Protein AF-A0A6B3H1B7-F1 (afdb_monomer)

Sequence (89 aa):
LLGTAHRVGTASGAELDAARGRARRPYSPDGSLRLYGLFTEPVVTDSGHGGVRTWVAGTDGRLFTVGDVAPGGVGRAVGVADRAVRLGD

Secondary structure (DS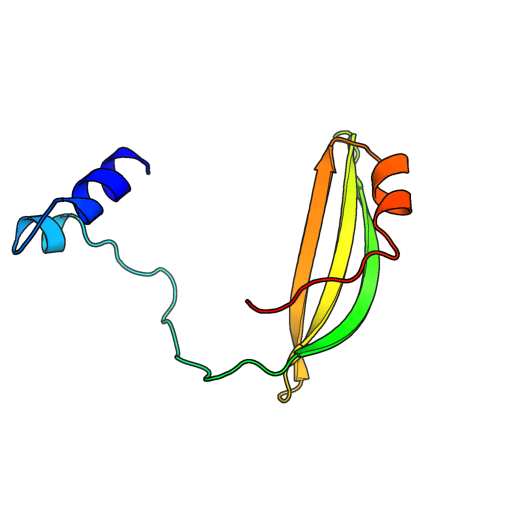SP, 8-state):
-HHHHHHHHH--HHHHHHHPPPPSS------S--EEEEEEEEEE-TTSEEEEEEEEEETTS-EEEEEEEEE-HHHHHHHHTTPPPP---

Structure (mmCIF, N/CA/C/O backbone):
data_AF-A0A6B3H1B7-F1
#
_entry.id   AF-A0A6B3H1B7-F1
#
loop_
_atom_site.group_PDB
_atom_site.id
_atom_site.type_symbol
_atom_site.label_atom_id
_atom_site.label_alt_id
_atom_site.label_comp_id
_atom_site.label_asym_id
_atom_site.label_entity_id
_atom_site.label_seq_id
_atom_site.pdbx_PDB_ins_code
_atom_site.Cartn_x
_atom_site.Cartn_y
_atom_site.Cartn_z
_atom_site.occupancy
_atom_site.B_iso_or_equiv
_atom_site.auth_seq_id
_atom_site.auth_comp_id
_atom_site.auth_asym_id
_atom_site.auth_atom_id
_atom_site.pdbx_PDB_model_num
ATOM 1 N N . LEU A 1 1 ? -0.390 18.853 16.480 1.00 65.25 1 LEU A N 1
ATOM 2 C CA . LEU A 1 1 ? -0.617 17.394 16.630 1.00 65.25 1 LEU A CA 1
ATOM 3 C C . LEU A 1 1 ? 0.169 16.811 17.803 1.00 65.25 1 LEU A C 1
ATOM 5 O O . LEU A 1 1 ? -0.460 16.239 18.680 1.00 65.25 1 LEU A O 1
ATOM 9 N N . LEU A 1 2 ? 1.487 17.034 17.893 1.00 79.31 2 LEU A N 1
ATOM 10 C CA . LEU A 1 2 ? 2.325 16.550 19.006 1.00 79.31 2 LEU A CA 1
ATOM 11 C C . LEU A 1 2 ? 1.823 16.954 20.408 1.00 79.31 2 LEU A C 1
ATOM 13 O O . LEU A 1 2 ? 1.675 16.092 21.263 1.00 79.31 2 LEU A O 1
ATOM 17 N N . GLY A 1 3 ? 1.463 18.223 20.639 1.00 83.31 3 GLY A N 1
ATOM 18 C CA . GLY A 1 3 ? 0.947 18.667 21.948 1.00 83.31 3 GLY A CA 1
ATOM 19 C C . GLY A 1 3 ? -0.442 18.122 22.323 1.00 83.31 3 GLY A C 1
ATOM 20 O O . GLY A 1 3 ? -0.802 18.093 23.497 1.00 83.31 3 GLY A O 1
ATOM 21 N N . THR A 1 4 ? -1.235 17.683 21.342 1.00 83.81 4 THR A N 1
ATOM 22 C CA . THR A 1 4 ? -2.516 16.998 21.583 1.00 83.81 4 THR A CA 1
ATOM 23 C C . THR A 1 4 ? -2.267 15.528 21.910 1.00 83.81 4 THR A C 1
ATOM 25 O O . THR A 1 4 ? -2.843 15.015 22.860 1.00 83.81 4 THR A O 1
ATOM 28 N N . ALA A 1 5 ? -1.359 14.876 21.175 1.00 84.50 5 ALA A N 1
ATOM 29 C CA . ALA A 1 5 ? -0.946 13.499 21.438 1.00 84.50 5 ALA A CA 1
ATOM 30 C C . ALA A 1 5 ? -0.295 13.351 22.823 1.00 84.50 5 ALA A C 1
ATOM 32 O O . ALA A 1 5 ? -0.630 12.429 23.558 1.00 84.50 5 ALA A O 1
ATOM 33 N N . HIS A 1 6 ? 0.566 14.300 23.206 1.00 86.69 6 HIS A N 1
ATOM 34 C CA . HIS A 1 6 ? 1.189 14.328 24.528 1.00 86.69 6 HIS A CA 1
ATOM 35 C C . HIS A 1 6 ? 0.146 14.406 25.650 1.00 86.69 6 HIS A C 1
ATOM 37 O O . HIS A 1 6 ? 0.172 13.577 26.551 1.00 86.69 6 HIS A O 1
ATOM 43 N N . ARG A 1 7 ? -0.825 15.328 25.544 1.00 85.75 7 ARG A N 1
ATOM 44 C CA . ARG A 1 7 ? -1.918 15.452 26.524 1.00 85.75 7 ARG A CA 1
ATOM 45 C C . ARG A 1 7 ? -2.787 14.205 26.608 1.00 85.75 7 ARG A C 1
ATOM 47 O O . ARG A 1 7 ? -3.093 13.775 27.706 1.00 85.75 7 ARG A O 1
ATOM 54 N N . VAL A 1 8 ? -3.154 13.592 25.482 1.00 89.81 8 VAL A N 1
ATOM 55 C CA . VAL A 1 8 ? -3.920 12.331 25.495 1.00 89.81 8 VAL A CA 1
ATOM 56 C C . VAL A 1 8 ? -3.156 11.216 26.220 1.00 89.81 8 VAL A C 1
ATOM 58 O O . VAL A 1 8 ? -3.779 10.403 26.891 1.00 89.81 8 VAL A O 1
ATOM 61 N N . GLY A 1 9 ? -1.823 11.188 26.117 1.00 88.19 9 GLY A N 1
ATOM 62 C CA . GLY A 1 9 ? -0.986 10.193 26.790 1.00 88.19 9 GLY A CA 1
ATOM 63 C C . GLY A 1 9 ? -0.858 10.370 28.308 1.00 88.19 9 GLY A C 1
ATOM 64 O O . GLY A 1 9 ? -0.480 9.416 28.982 1.00 88.19 9 GLY A O 1
ATOM 65 N N . THR A 1 10 ? -1.155 11.555 28.850 1.00 92.06 10 THR A N 1
ATOM 66 C CA . THR A 1 10 ? -0.966 11.869 30.280 1.00 92.06 10 THR A CA 1
ATOM 67 C C . THR A 1 10 ? -2.245 12.288 31.008 1.00 92.06 10 THR A C 1
ATOM 69 O O . THR A 1 10 ? -2.261 12.298 32.236 1.00 92.06 10 THR A O 1
ATOM 72 N N . ALA A 1 11 ? -3.302 12.667 30.286 1.00 92.81 11 ALA A N 1
ATOM 73 C CA . ALA A 1 11 ? -4.557 13.152 30.852 1.00 92.81 11 ALA A CA 1
ATOM 74 C C . ALA A 1 11 ? -5.480 12.012 31.306 1.00 92.81 11 ALA A C 1
ATOM 76 O O . ALA A 1 11 ? -5.445 10.896 30.786 1.00 92.81 11 ALA A O 1
ATOM 77 N N . SER A 1 12 ? -6.375 12.322 32.244 1.00 92.69 12 SER A N 1
ATOM 78 C CA . SER A 1 12 ? -7.444 11.422 32.687 1.00 92.69 12 SER A CA 1
ATOM 79 C C . SER A 1 12 ? -8.744 12.194 32.931 1.00 92.69 12 SER A C 1
ATOM 81 O O . SER A 1 12 ? -8.747 13.424 33.014 1.00 92.69 12 SER A O 1
ATOM 83 N N . GLY A 1 13 ? -9.869 11.478 33.004 1.00 92.62 13 GLY A N 1
ATOM 84 C CA . GLY A 1 13 ? -11.183 12.068 33.277 1.00 92.62 13 GLY A CA 1
ATOM 85 C C . GLY A 1 13 ? -11.559 13.192 32.303 1.00 92.62 13 GLY A C 1
ATOM 86 O O . GLY A 1 13 ? -11.374 13.070 31.094 1.00 92.62 13 GLY A O 1
ATOM 87 N N . ALA A 1 14 ? -12.054 14.308 32.842 1.00 92.19 14 ALA A N 1
ATOM 88 C CA . ALA A 1 14 ? -12.561 15.434 32.054 1.00 92.19 14 ALA A CA 1
ATOM 89 C C . ALA A 1 14 ? -11.512 16.068 31.121 1.00 92.19 14 ALA A C 1
ATOM 91 O O . ALA A 1 14 ? -11.855 16.591 30.061 1.00 92.19 14 ALA A O 1
ATOM 92 N N . GLU A 1 15 ? -10.230 16.014 31.487 1.00 89.75 15 GLU A N 1
ATOM 93 C CA . GLU A 1 15 ? -9.157 16.530 30.636 1.00 89.75 15 GLU A CA 1
ATOM 94 C C . GLU A 1 15 ? -8.952 15.644 29.399 1.00 89.75 15 GLU A C 1
ATOM 96 O O . GLU A 1 15 ? -8.772 16.152 28.288 1.00 89.75 15 GLU A O 1
ATOM 101 N N . LEU A 1 16 ? -9.049 14.320 29.567 1.00 91.19 16 LEU A N 1
ATOM 102 C CA . LEU A 1 16 ? -8.994 13.374 28.453 1.00 91.19 16 LEU A CA 1
ATOM 103 C C . LEU A 1 16 ? -10.200 13.550 27.524 1.00 91.19 16 LEU A C 1
ATOM 105 O O . LEU A 1 16 ? -10.038 13.543 26.303 1.00 91.19 16 LEU A O 1
ATOM 109 N N . ASP A 1 17 ? -11.387 13.771 28.089 1.00 89.88 17 ASP A N 1
ATOM 110 C CA . ASP A 1 17 ? -12.601 14.027 27.313 1.00 89.88 17 ASP A CA 1
ATOM 111 C C . ASP A 1 17 ? -12.485 15.311 26.482 1.00 89.88 17 ASP A C 1
ATOM 113 O O . ASP A 1 17 ? -12.836 15.315 25.302 1.00 89.88 17 ASP A O 1
ATOM 117 N N . ALA A 1 18 ? -11.912 16.378 27.049 1.00 89.12 18 ALA A N 1
ATOM 118 C CA . ALA A 1 18 ? -11.660 17.631 26.335 1.00 89.12 18 ALA A CA 1
ATOM 119 C C . ALA A 1 18 ? -10.567 17.499 25.256 1.00 89.12 18 ALA A C 1
ATOM 121 O O . ALA A 1 18 ? -10.587 18.208 24.248 1.00 89.12 18 ALA A O 1
ATOM 122 N N . ALA A 1 19 ? -9.605 16.594 25.451 1.00 89.00 19 ALA A N 1
ATOM 123 C CA . ALA A 1 19 ? -8.564 16.293 24.471 1.00 89.00 19 ALA A CA 1
ATOM 124 C C . ALA A 1 19 ? -9.043 15.349 23.349 1.00 89.00 19 ALA A C 1
ATOM 126 O O . ALA A 1 19 ? -8.386 15.250 22.306 1.00 89.00 19 ALA A O 1
ATOM 127 N N . ARG A 1 20 ? -10.179 14.661 23.536 1.00 86.06 20 ARG A N 1
ATOM 128 C CA . ARG A 1 20 ? -10.719 13.679 22.592 1.00 86.06 20 ARG A CA 1
ATOM 129 C C . ARG A 1 20 ? -11.285 14.364 21.345 1.00 86.06 20 ARG A C 1
ATOM 131 O O . ARG A 1 20 ? -12.275 15.087 21.386 1.00 86.06 20 ARG A O 1
ATOM 138 N N . GLY A 1 21 ? -10.679 14.087 20.193 1.00 85.88 21 GLY A N 1
ATOM 139 C CA . GLY A 1 21 ? -11.201 14.524 18.896 1.00 85.88 21 GLY A CA 1
ATOM 140 C C . GLY A 1 21 ? -12.388 13.682 18.410 1.00 85.88 21 GLY A C 1
ATOM 141 O O . GLY A 1 21 ? -12.587 12.544 18.835 1.00 85.88 21 GLY A O 1
ATOM 142 N N . ARG A 1 22 ? -13.157 14.214 17.452 1.00 84.75 22 ARG A N 1
ATOM 143 C CA . ARG A 1 22 ? -14.194 13.455 16.735 1.00 84.75 22 ARG A CA 1
ATOM 144 C C . ARG A 1 22 ? -13.590 12.778 15.503 1.00 84.75 22 ARG A C 1
ATOM 146 O O . ARG A 1 22 ? -12.972 13.442 14.670 1.00 84.75 22 ARG A O 1
ATOM 153 N N . ALA A 1 23 ? -13.799 11.470 15.362 1.00 83.19 23 ALA A N 1
ATOM 154 C CA . ALA A 1 23 ? -13.389 10.745 14.164 1.00 83.19 23 ALA A CA 1
ATOM 155 C C . ALA A 1 23 ? -14.131 11.284 12.929 1.00 83.19 23 ALA A C 1
ATOM 157 O O . ALA A 1 23 ? -15.346 11.473 12.949 1.00 83.19 23 ALA A O 1
ATOM 158 N N . ARG A 1 24 ? -13.397 11.511 11.834 1.00 88.56 24 ARG A N 1
ATOM 159 C CA . ARG A 1 24 ? -13.966 11.962 10.549 1.00 88.56 24 ARG A CA 1
ATOM 160 C C . ARG A 1 24 ? -14.804 10.881 9.858 1.00 88.56 24 ARG A C 1
ATOM 162 O O . ARG A 1 24 ? -15.608 11.206 8.993 1.00 88.56 24 ARG A O 1
ATOM 169 N N . ARG A 1 25 ? -14.594 9.611 10.211 1.00 84.94 25 ARG A N 1
ATOM 170 C CA . ARG A 1 25 ? -15.270 8.448 9.632 1.00 84.94 25 ARG A CA 1
ATOM 171 C C . ARG A 1 25 ? -15.546 7.428 10.740 1.00 84.94 25 ARG A C 1
ATOM 173 O O . ARG A 1 25 ? -14.671 7.260 11.592 1.00 84.94 25 ARG A O 1
ATOM 180 N N . PRO A 1 26 ? -16.718 6.768 10.754 1.00 79.12 26 PRO A N 1
ATOM 1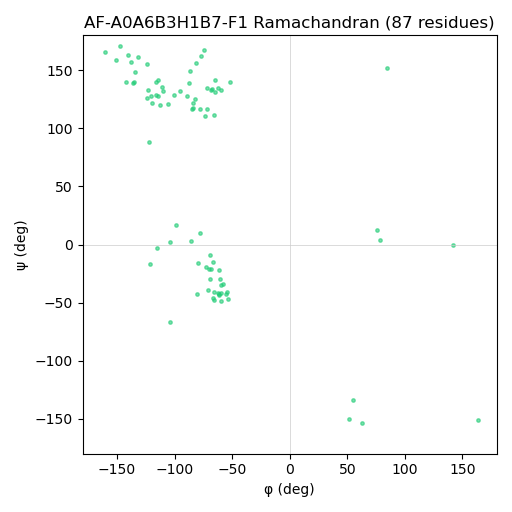81 C CA . PRO A 1 26 ? -16.963 5.683 11.692 1.00 79.12 26 PRO A CA 1
ATOM 182 C C . PRO A 1 26 ? -15.935 4.574 11.468 1.00 79.12 26 PRO A C 1
ATOM 184 O O . PRO A 1 26 ? -15.664 4.185 10.330 1.00 79.12 26 PRO A O 1
ATOM 187 N N . TYR A 1 27 ? -15.354 4.093 12.563 1.00 73.19 27 TYR A N 1
ATOM 188 C CA . TYR A 1 27 ? -14.564 2.874 12.558 1.00 73.19 27 TYR A CA 1
ATOM 189 C C . TYR A 1 27 ? -15.529 1.699 12.696 1.00 73.19 27 TYR A C 1
ATOM 191 O O . TYR A 1 27 ? -16.292 1.643 13.659 1.00 73.19 27 TYR A O 1
ATOM 199 N N . SER A 1 28 ? -15.517 0.794 11.723 1.00 71.38 28 SER A N 1
ATOM 200 C CA . SER A 1 28 ? -16.221 -0.479 11.826 1.00 71.38 28 SER A CA 1
ATOM 201 C C . SER A 1 28 ? -15.162 -1.557 12.053 1.00 71.38 28 SER A C 1
ATOM 203 O O . SER A 1 28 ? -14.237 -1.643 11.240 1.00 71.38 28 SER A O 1
ATOM 205 N N . PRO A 1 29 ? -15.220 -2.310 13.165 1.00 66.12 29 PRO A N 1
ATOM 206 C CA . PRO A 1 29 ? -14.316 -3.429 13.367 1.00 66.12 29 PRO A CA 1
ATOM 207 C C . PRO A 1 29 ? -14.627 -4.500 12.316 1.00 66.12 29 PRO A C 1
ATOM 209 O O . PRO A 1 29 ? -15.688 -5.112 12.355 1.00 66.12 29 PRO A O 1
ATOM 212 N N . ASP A 1 30 ? -13.703 -4.702 11.379 1.00 66.88 30 ASP A N 1
ATOM 213 C CA . ASP A 1 30 ? -13.867 -5.593 10.216 1.00 66.88 30 ASP A CA 1
ATOM 214 C C . ASP A 1 30 ? -13.214 -6.976 10.430 1.00 66.88 30 ASP A C 1
ATOM 216 O O . ASP A 1 30 ? -12.955 -7.727 9.495 1.00 66.88 30 ASP A O 1
ATOM 220 N N . GLY A 1 31 ? -12.910 -7.324 11.687 1.00 70.25 31 GLY A N 1
ATOM 221 C CA . GLY A 1 31 ? -12.189 -8.554 12.022 1.00 70.25 31 GLY A CA 1
ATOM 222 C C . GLY A 1 31 ? -10.774 -8.594 11.430 1.00 70.25 31 GLY A C 1
ATOM 223 O O . GLY A 1 31 ? -10.139 -7.558 11.222 1.00 70.25 31 GLY A O 1
ATOM 224 N N . SER A 1 32 ? -10.246 -9.800 11.198 1.00 73.50 32 SER A N 1
ATOM 225 C CA . SER A 1 32 ? -8.969 -9.973 10.504 1.00 73.50 32 SER A CA 1
ATOM 226 C C . SER A 1 32 ? -9.156 -9.798 8.998 1.00 73.50 32 SER A C 1
ATOM 228 O O . SER A 1 32 ? -9.849 -10.573 8.337 1.00 73.50 32 SER A O 1
ATOM 230 N N . LEU A 1 33 ? -8.505 -8.777 8.442 1.00 84.56 33 LEU A N 1
ATOM 231 C CA . LEU A 1 33 ? -8.580 -8.482 7.019 1.00 84.56 33 LEU A CA 1
ATOM 232 C C . LEU A 1 33 ? -7.756 -9.508 6.231 1.00 84.56 33 LEU A C 1
ATOM 234 O O . LEU A 1 33 ? -6.526 -9.525 6.296 1.00 84.56 33 LEU A O 1
ATOM 238 N N . ARG A 1 34 ? -8.435 -10.375 5.477 1.00 87.25 34 ARG A N 1
ATOM 239 C CA . ARG A 1 34 ? -7.785 -11.281 4.522 1.00 87.25 34 ARG A CA 1
ATOM 240 C C . ARG A 1 34 ? -7.568 -10.545 3.209 1.00 87.25 34 ARG A C 1
ATOM 242 O O . ARG A 1 34 ? -8.534 -10.135 2.569 1.00 87.25 34 ARG A O 1
ATOM 249 N N . LEU A 1 35 ? -6.303 -10.389 2.830 1.00 91.81 35 LEU A N 1
ATOM 250 C CA . LEU A 1 35 ? -5.888 -9.651 1.641 1.00 91.81 35 LEU A CA 1
ATOM 251 C C . LEU A 1 35 ? -5.212 -10.566 0.625 1.00 91.81 35 LEU A C 1
ATOM 253 O O . LEU A 1 35 ? -4.390 -11.408 0.984 1.00 91.81 35 LEU A O 1
ATOM 257 N N . TYR A 1 36 ? -5.518 -10.336 -0.647 1.00 92.31 36 TYR A N 1
ATOM 258 C CA . TYR A 1 36 ? -4.890 -10.998 -1.784 1.00 92.31 36 TYR A CA 1
ATOM 259 C C . TYR A 1 36 ? -4.134 -9.969 -2.620 1.00 92.31 36 TYR A C 1
ATOM 261 O O . TYR A 1 36 ? -4.696 -8.935 -2.983 1.00 92.31 36 TYR A O 1
ATOM 269 N N . GLY A 1 37 ? -2.863 -10.244 -2.920 1.00 93.81 37 GLY A N 1
ATOM 270 C CA . GLY A 1 37 ? -2.066 -9.414 -3.822 1.00 93.81 37 GLY A CA 1
ATOM 271 C C . GLY A 1 37 ? -2.587 -9.500 -5.253 1.00 93.81 37 GLY A C 1
ATOM 272 O O . GLY A 1 37 ? -2.867 -10.596 -5.734 1.00 93.81 37 GLY A O 1
ATOM 273 N N . LEU A 1 38 ? -2.722 -8.350 -5.914 1.00 95.75 38 LEU A N 1
ATOM 274 C CA . LEU A 1 38 ? -3.145 -8.270 -7.312 1.00 95.75 38 LEU A CA 1
ATOM 275 C C . LEU A 1 38 ? -1.953 -7.973 -8.221 1.00 95.75 38 LEU A C 1
ATOM 277 O O . LEU A 1 38 ? -1.559 -8.812 -9.023 1.00 95.75 38 LEU A O 1
ATOM 281 N N . PHE A 1 39 ? -1.378 -6.779 -8.090 1.00 95.25 39 PHE A N 1
ATOM 282 C CA . PHE A 1 39 ? -0.223 -6.339 -8.866 1.00 95.25 39 PHE A CA 1
ATOM 283 C C . PHE A 1 39 ? 0.477 -5.163 -8.180 1.00 95.25 39 PHE A C 1
ATOM 285 O O . PHE A 1 39 ? -0.088 -4.507 -7.299 1.00 95.25 39 PHE A O 1
ATOM 292 N N . THR A 1 40 ? 1.693 -4.881 -8.635 1.00 97.00 40 THR A N 1
ATOM 293 C CA . THR A 1 40 ? 2.501 -3.738 -8.212 1.00 97.00 40 THR A CA 1
ATOM 294 C C . THR A 1 40 ? 2.803 -2.873 -9.426 1.00 97.00 40 THR A C 1
ATOM 296 O O . THR A 1 40 ? 3.287 -3.378 -10.436 1.00 97.00 40 THR A O 1
ATOM 299 N N . GLU A 1 41 ? 2.522 -1.575 -9.337 1.00 96.50 41 GLU A N 1
ATOM 300 C CA . GLU A 1 41 ? 2.858 -0.598 -10.374 1.00 96.50 41 GLU A CA 1
ATOM 30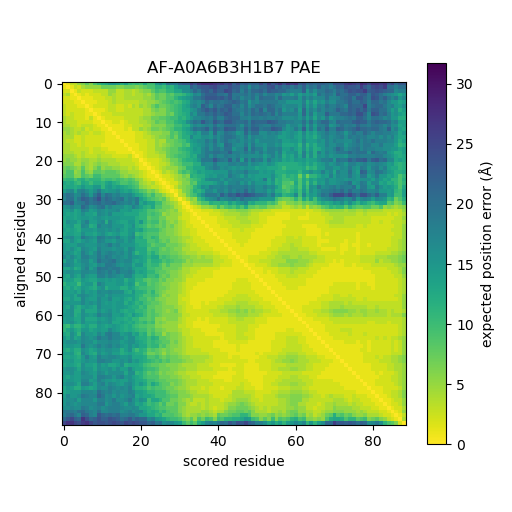1 C C . GLU A 1 41 ? 3.973 0.348 -9.888 1.00 96.50 41 GLU A C 1
ATOM 303 O O . GLU A 1 41 ? 3.888 0.872 -8.769 1.00 96.50 41 GLU A O 1
ATOM 308 N N . PRO A 1 42 ? 5.030 0.586 -10.686 1.00 96.94 42 PRO A N 1
ATOM 309 C CA . PRO A 1 42 ? 6.014 1.622 -10.397 1.00 96.94 42 PRO A CA 1
ATOM 310 C C . PRO A 1 42 ? 5.393 3.020 -10.466 1.00 96.94 42 PRO A C 1
ATOM 312 O O . PRO A 1 42 ? 4.596 3.320 -11.352 1.00 96.94 42 PRO A O 1
ATOM 315 N N . VAL A 1 43 ? 5.813 3.902 -9.563 1.00 97.06 43 VAL A N 1
ATOM 316 C CA . VAL A 1 43 ? 5.399 5.308 -9.516 1.00 97.06 43 VAL A CA 1
ATOM 317 C C . VAL A 1 43 ? 6.642 6.183 -9.576 1.00 97.06 43 V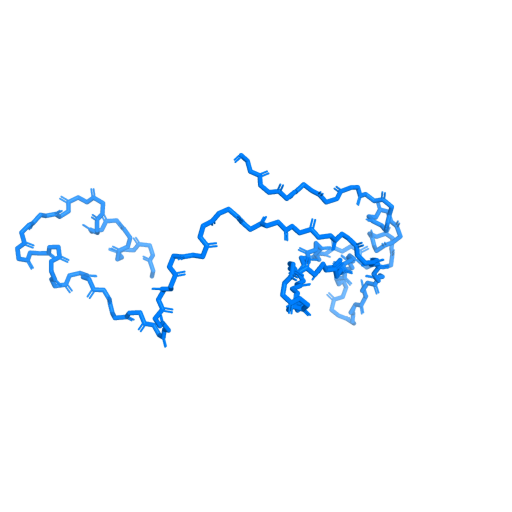AL A C 1
ATOM 319 O O . VAL A 1 43 ? 7.597 5.960 -8.833 1.00 97.06 43 VAL A O 1
ATOM 322 N N . VAL A 1 44 ? 6.622 7.200 -10.434 1.00 97.75 44 VAL A N 1
ATOM 323 C CA . VAL A 1 44 ? 7.655 8.240 -10.524 1.00 97.75 44 VAL A CA 1
ATOM 324 C C . VAL A 1 44 ? 6.954 9.587 -10.641 1.00 97.75 44 VAL A C 1
ATOM 326 O O . VAL A 1 44 ? 5.935 9.696 -11.321 1.00 97.75 44 VAL A O 1
ATOM 329 N N . THR A 1 45 ? 7.479 10.604 -9.963 1.00 96.81 45 THR A N 1
ATOM 330 C CA . THR A 1 45 ? 6.938 11.967 -10.004 1.00 96.81 45 THR A CA 1
ATOM 331 C C . THR A 1 45 ? 8.006 12.969 -10.426 1.00 96.81 45 THR A C 1
ATOM 333 O O . THR A 1 45 ? 9.195 12.786 -10.159 1.00 96.81 45 THR A O 1
ATOM 336 N N . ASP A 1 46 ? 7.568 14.098 -10.983 1.00 97.19 46 ASP A N 1
ATOM 337 C CA . ASP A 1 46 ? 8.458 15.205 -11.366 1.00 97.19 46 ASP A CA 1
ATOM 338 C C . ASP A 1 46 ? 9.127 15.888 -10.159 1.00 97.19 46 ASP A C 1
ATOM 340 O O . ASP A 1 46 ? 10.130 16.581 -10.298 1.00 97.19 46 ASP A O 1
ATOM 344 N N . SER A 1 47 ? 8.626 15.647 -8.941 1.00 96.06 47 SER A N 1
ATOM 345 C CA . SER A 1 47 ? 9.244 16.089 -7.682 1.00 96.06 47 SER A CA 1
ATOM 346 C C . SER A 1 47 ? 10.432 15.222 -7.235 1.00 96.06 47 SER A C 1
ATOM 348 O O . SER A 1 47 ? 10.878 15.329 -6.091 1.00 96.06 47 SER A O 1
ATOM 350 N N . GLY A 1 48 ? 10.914 14.315 -8.091 1.00 97.06 48 GLY A N 1
ATOM 351 C CA . GLY A 1 48 ? 12.047 13.431 -7.806 1.00 97.06 48 GLY A CA 1
ATOM 352 C C . GLY A 1 48 ? 11.723 12.263 -6.869 1.00 97.06 48 GLY A C 1
ATOM 353 O O . GLY A 1 48 ? 12.637 11.593 -6.378 1.00 97.06 48 GLY A O 1
ATOM 354 N N . HIS A 1 49 ? 10.441 11.994 -6.605 1.00 98.06 49 HIS A N 1
ATOM 355 C CA . HIS A 1 49 ? 10.035 10.814 -5.847 1.00 98.06 49 HIS A CA 1
ATOM 356 C C . HIS A 1 49 ? 9.869 9.615 -6.777 1.00 98.06 49 HIS A C 1
ATOM 358 O O . HIS A 1 49 ? 9.530 9.743 -7.954 1.00 98.06 49 HIS A O 1
ATOM 364 N N . GLY A 1 50 ? 10.125 8.434 -6.231 1.00 98.19 50 GLY A N 1
ATOM 365 C CA . GLY A 1 50 ? 9.9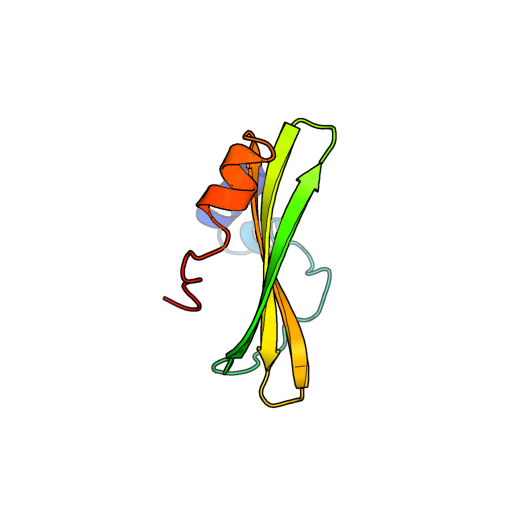27 7.176 -6.923 1.00 98.19 50 GLY A CA 1
ATOM 366 C C . GLY A 1 50 ? 9.598 6.058 -5.954 1.00 98.19 50 GLY A C 1
ATOM 367 O O . GLY A 1 50 ? 9.865 6.147 -4.753 1.00 98.19 50 GLY A O 1
ATOM 368 N N . GLY A 1 51 ? 8.982 5.006 -6.464 1.00 97.94 51 GLY A N 1
ATOM 369 C CA . GLY A 1 51 ? 8.521 3.923 -5.622 1.00 97.94 51 GLY A CA 1
ATOM 370 C C . GLY A 1 51 ? 7.523 3.029 -6.320 1.00 97.94 51 GLY A C 1
ATOM 371 O O . GLY A 1 51 ? 7.537 2.912 -7.544 1.00 97.94 51 GLY A O 1
ATOM 372 N N . VAL A 1 52 ? 6.639 2.430 -5.531 1.00 98.00 52 VAL A N 1
ATOM 373 C CA . VAL A 1 52 ? 5.590 1.535 -6.018 1.00 98.00 52 VAL A CA 1
ATOM 374 C C . VAL A 1 52 ? 4.260 1.781 -5.335 1.00 98.00 52 VAL A C 1
ATOM 376 O O . VAL A 1 52 ? 4.189 2.245 -4.192 1.00 98.00 52 VAL A O 1
ATOM 379 N N . ARG A 1 53 ? 3.197 1.372 -6.022 1.00 97.44 53 ARG A N 1
ATOM 380 C CA . ARG A 1 53 ? 1.880 1.150 -5.444 1.00 97.44 53 ARG A CA 1
ATOM 381 C C . ARG A 1 53 ? 1.487 -0.305 -5.655 1.00 97.44 53 ARG A C 1
ATOM 383 O O . ARG A 1 53 ? 1.436 -0.786 -6.780 1.00 97.44 53 ARG A O 1
ATOM 390 N N . THR A 1 54 ? 1.221 -1.009 -4.563 1.00 96.94 54 THR A N 1
ATOM 391 C CA . THR A 1 54 ? 0.738 -2.393 -4.597 1.00 96.94 54 THR A CA 1
ATOM 392 C C . THR A 1 54 ? -0.765 -2.405 -4.381 1.00 96.94 54 THR A C 1
ATOM 394 O O . THR A 1 54 ? -1.262 -1.819 -3.414 1.00 96.94 54 THR A O 1
ATOM 397 N N . TRP A 1 55 ? -1.478 -3.079 -5.274 1.00 97.06 55 TRP A N 1
ATOM 398 C CA . TRP A 1 55 ? -2.919 -3.277 -5.209 1.00 97.06 55 TRP A CA 1
ATOM 399 C C . TRP A 1 55 ? -3.238 -4.608 -4.549 1.00 97.06 55 TRP A C 1
ATOM 401 O O . TRP A 1 55 ? -2.670 -5.646 -4.895 1.00 97.06 55 TRP A O 1
ATOM 411 N N . VAL A 1 56 ? -4.167 -4.569 -3.599 1.00 95.62 56 VAL A N 1
ATOM 412 C CA . VAL A 1 56 ? -4.631 -5.748 -2.868 1.00 95.62 56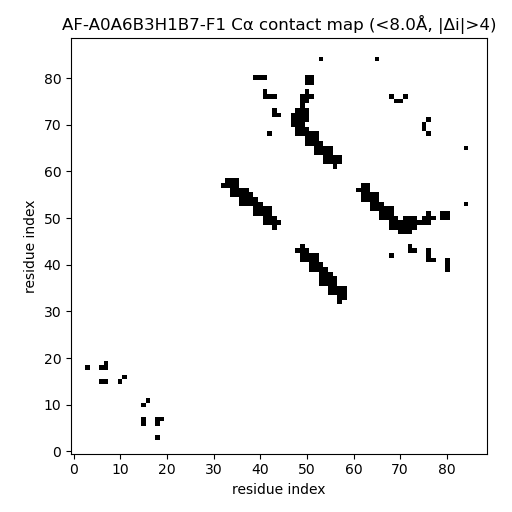 VAL A CA 1
ATOM 413 C C . VAL A 1 56 ? -6.153 -5.735 -2.780 1.00 95.62 56 VAL A C 1
ATOM 415 O O . VAL A 1 56 ? -6.768 -4.667 -2.735 1.00 95.62 56 VAL A O 1
ATOM 418 N N . ALA A 1 57 ? -6.765 -6.914 -2.756 1.00 95.19 57 ALA A N 1
ATOM 419 C CA . ALA A 1 57 ? -8.210 -7.074 -2.623 1.00 95.19 57 ALA A CA 1
ATOM 420 C C . ALA A 1 57 ? -8.577 -7.762 -1.307 1.00 95.19 57 ALA A C 1
ATOM 422 O O . ALA A 1 57 ? -7.896 -8.698 -0.885 1.00 95.19 57 ALA A O 1
ATOM 423 N N . GLY A 1 58 ? -9.671 -7.317 -0.690 1.00 91.94 58 GLY A N 1
ATOM 424 C CA . GLY A 1 58 ? -10.363 -8.060 0.360 1.00 91.94 58 GLY A CA 1
ATOM 425 C C . GLY A 1 58 ? -11.166 -9.236 -0.203 1.00 91.94 58 GLY A C 1
ATOM 426 O O . GLY A 1 58 ? -11.414 -9.328 -1.407 1.00 91.94 58 GLY A O 1
ATOM 427 N N . THR A 1 59 ? -11.619 -10.133 0.675 1.00 91.06 59 THR A N 1
ATOM 428 C CA . THR A 1 59 ? -12.503 -11.263 0.316 1.00 91.06 59 THR A CA 1
ATOM 429 C C . THR A 1 59 ? -13.851 -10.830 -0.264 1.00 91.06 59 THR A C 1
ATOM 431 O O . THR A 1 59 ? -14.503 -11.610 -0.947 1.00 91.06 59 THR A O 1
ATOM 434 N N . ASP A 1 60 ? -14.272 -9.598 0.011 1.00 90.56 60 ASP A N 1
ATOM 435 C CA . ASP A 1 60 ? -15.480 -8.956 -0.512 1.00 90.56 60 ASP A CA 1
ATOM 436 C C . ASP A 1 60 ? -15.260 -8.272 -1.878 1.00 90.56 60 ASP A C 1
ATOM 438 O O . ASP A 1 60 ? -16.164 -7.626 -2.405 1.00 90.56 60 ASP A O 1
ATOM 442 N N . GLY A 1 61 ? -14.057 -8.383 -2.454 1.00 91.56 61 GLY A N 1
ATOM 443 C CA . GLY A 1 61 ? -13.677 -7.723 -3.703 1.00 91.56 61 GLY A CA 1
ATOM 444 C C . GLY A 1 61 ? -13.327 -6.242 -3.543 1.00 91.56 61 GLY A C 1
ATOM 445 O O . GLY A 1 61 ? -13.035 -5.567 -4.533 1.00 91.56 61 GLY A O 1
ATOM 446 N N . ARG A 1 62 ? -13.320 -5.709 -2.315 1.00 92.50 62 ARG A N 1
ATOM 447 C CA . ARG A 1 62 ? -12.935 -4.321 -2.072 1.00 92.50 62 ARG A CA 1
ATOM 448 C C . ARG A 1 62 ? -11.447 -4.122 -2.336 1.00 92.50 62 ARG A C 1
ATOM 450 O O . ARG A 1 62 ? -10.610 -4.871 -1.840 1.00 92.50 62 ARG A O 1
ATOM 457 N N . LEU A 1 63 ? -11.120 -3.068 -3.082 1.00 95.19 63 LEU A N 1
ATOM 458 C CA . LEU A 1 63 ? -9.740 -2.718 -3.411 1.00 95.19 63 LEU A CA 1
ATOM 459 C C . LEU A 1 63 ? -9.103 -1.830 -2.341 1.00 95.19 63 LEU A C 1
ATOM 461 O O . LEU A 1 63 ? -9.703 -0.865 -1.857 1.00 95.19 63 LEU A O 1
ATOM 465 N N . PHE A 1 64 ? -7.845 -2.130 -2.042 1.00 93.44 64 PHE A N 1
ATOM 466 C CA . PHE A 1 64 ? -6.966 -1.351 -1.181 1.00 93.44 64 PHE A CA 1
ATOM 467 C C . PHE A 1 64 ? -5.612 -1.160 -1.865 1.00 93.44 64 PHE A C 1
ATOM 469 O O . PHE A 1 64 ? -5.247 -1.894 -2.786 1.00 93.44 64 PHE A O 1
ATOM 476 N N . THR A 1 65 ? -4.847 -0.172 -1.398 1.00 95.62 65 THR A N 1
ATOM 477 C CA . THR A 1 65 ? -3.505 0.090 -1.924 1.00 95.62 65 THR A CA 1
ATOM 478 C C . THR A 1 65 ? -2.509 0.360 -0.814 1.00 95.62 65 THR A C 1
ATOM 480 O O . THR A 1 65 ? -2.814 1.128 0.099 1.00 95.62 65 THR A O 1
ATOM 483 N N . VAL A 1 66 ? -1.307 -0.191 -0.956 1.00 94.62 66 VAL A N 1
ATOM 484 C CA . VAL A 1 66 ? -0.145 0.105 -0.111 1.00 94.62 66 VAL A CA 1
ATOM 485 C C . VAL A 1 66 ? 0.906 0.794 -0.973 1.00 94.62 66 VAL A C 1
ATOM 487 O O . VAL A 1 66 ? 1.233 0.312 -2.056 1.00 94.62 66 VAL A O 1
ATOM 490 N N . GLY A 1 67 ? 1.391 1.950 -0.523 1.00 94.94 67 GLY A N 1
ATOM 491 C CA . GLY A 1 67 ? 2.398 2.732 -1.235 1.00 94.94 67 GLY A CA 1
ATOM 492 C C . GLY A 1 67 ? 3.730 2.725 -0.500 1.00 94.94 67 GLY A C 1
ATOM 493 O O . GLY A 1 67 ? 3.761 2.949 0.707 1.00 94.94 67 GLY A O 1
ATOM 494 N N . ASP A 1 68 ? 4.813 2.533 -1.246 1.00 95.75 68 ASP A N 1
ATOM 495 C CA . ASP A 1 68 ? 6.176 2.823 -0.801 1.00 95.75 68 ASP A CA 1
ATOM 496 C C . ASP A 1 68 ? 6.790 3.820 -1.786 1.00 95.75 68 ASP A C 1
ATOM 498 O O . ASP A 1 68 ? 7.385 3.433 -2.790 1.00 95.75 68 ASP A O 1
ATOM 502 N N . VAL A 1 69 ? 6.580 5.114 -1.529 1.00 96.94 69 VAL A N 1
ATOM 503 C CA . VAL A 1 69 ? 7.069 6.219 -2.362 1.00 96.94 69 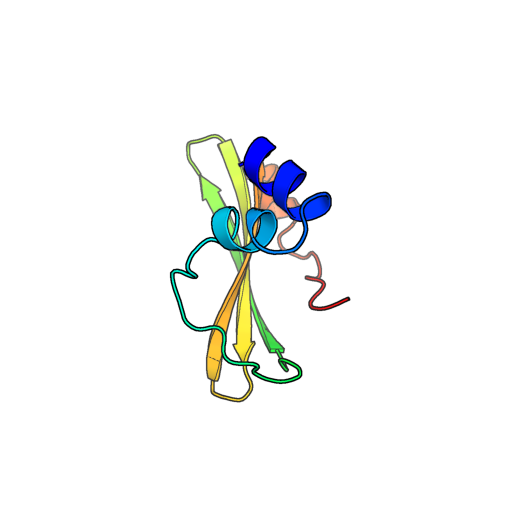VAL A CA 1
ATOM 504 C C . VAL A 1 69 ? 7.899 7.155 -1.498 1.00 96.94 69 VAL A C 1
ATOM 506 O O . VAL A 1 69 ? 7.432 7.655 -0.476 1.00 96.94 69 VAL A O 1
ATOM 509 N N . ALA A 1 70 ? 9.129 7.412 -1.929 1.00 97.25 70 ALA A N 1
ATOM 510 C CA . ALA A 1 70 ? 10.057 8.310 -1.251 1.00 97.25 70 ALA A CA 1
ATOM 511 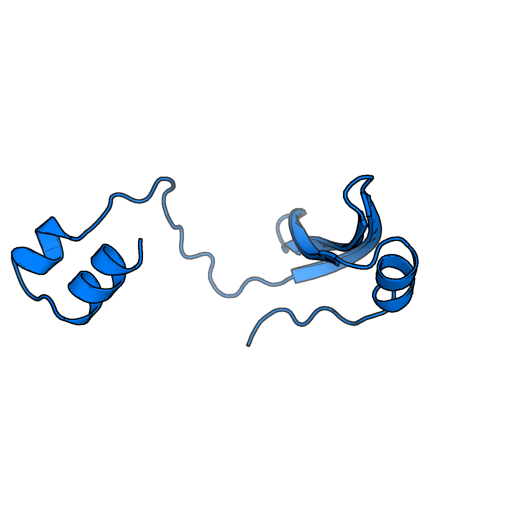C C . ALA A 1 70 ? 10.954 9.013 -2.288 1.00 97.25 70 ALA A C 1
ATOM 513 O O . ALA A 1 70 ? 10.929 8.639 -3.466 1.00 97.25 70 ALA A O 1
ATOM 514 N N . PRO A 1 71 ? 11.756 10.018 -1.899 1.00 98.00 71 PRO A N 1
ATOM 515 C CA . PRO A 1 71 ? 12.779 10.575 -2.782 1.00 98.00 71 PRO A CA 1
ATOM 516 C C . PRO A 1 71 ? 13.689 9.482 -3.372 1.00 98.00 71 PRO A C 1
ATOM 518 O O . PRO A 1 71 ? 14.056 8.531 -2.678 1.00 98.00 71 PRO A O 1
ATOM 521 N N . GLY A 1 72 ? 14.050 9.610 -4.654 1.00 96.94 72 GLY A N 1
ATOM 522 C CA . GLY A 1 72 ? 14.940 8.660 -5.346 1.00 96.94 72 GLY A CA 1
ATOM 523 C C . GLY A 1 72 ? 14.580 8.349 -6.805 1.00 96.94 72 GLY A C 1
ATOM 524 O O . GLY A 1 72 ? 15.291 7.579 -7.451 1.00 96.94 72 GLY A O 1
ATOM 525 N N . GLY A 1 73 ? 13.501 8.942 -7.327 1.00 97.62 73 GLY A N 1
ATOM 526 C CA . GLY A 1 73 ? 13.108 8.882 -8.736 1.00 97.62 73 GLY A CA 1
ATOM 527 C C . GLY A 1 73 ? 13.034 7.470 -9.329 1.00 97.62 73 GLY A C 1
ATOM 528 O O . GLY A 1 73 ? 12.763 6.485 -8.641 1.00 97.62 73 GLY A O 1
ATOM 529 N N . VAL A 1 74 ? 13.303 7.372 -10.632 1.00 97.75 74 VAL A N 1
ATOM 530 C CA . VAL A 1 74 ? 13.226 6.113 -11.396 1.00 97.75 74 VAL A CA 1
ATOM 531 C C . VAL A 1 74 ? 14.078 5.003 -10.772 1.00 97.75 74 VAL A C 1
ATOM 533 O O . VAL A 1 74 ? 13.620 3.868 -10.675 1.00 97.75 74 VAL A O 1
ATOM 536 N N . GLY A 1 75 ? 15.290 5.325 -10.301 1.00 97.06 75 GLY A N 1
ATOM 537 C CA . GLY A 1 75 ? 16.192 4.340 -9.697 1.00 97.06 75 GLY A CA 1
ATOM 538 C C . GLY A 1 75 ? 15.576 3.659 -8.475 1.00 97.06 75 GLY A C 1
ATOM 539 O O . GLY A 1 75 ? 15.644 2.437 -8.344 1.00 97.06 75 GLY A O 1
ATOM 540 N N . ARG A 1 76 ? 14.891 4.431 -7.621 1.00 97.19 76 ARG A N 1
ATOM 541 C CA . ARG A 1 76 ? 14.116 3.863 -6.516 1.00 97.19 76 ARG A CA 1
ATOM 542 C C . ARG A 1 76 ? 12.933 3.045 -7.021 1.00 97.19 76 ARG A C 1
ATOM 544 O O . ARG A 1 76 ? 12.759 1.935 -6.536 1.00 97.19 76 ARG A O 1
ATOM 551 N N . ALA A 1 77 ? 12.149 3.571 -7.963 1.00 97.75 77 ALA A N 1
ATOM 552 C CA . ALA A 1 77 ? 10.949 2.900 -8.468 1.00 97.75 77 ALA A CA 1
ATOM 553 C C . ALA A 1 77 ? 11.253 1.491 -9.003 1.00 97.75 77 ALA A C 1
ATOM 555 O O . ALA A 1 77 ? 10.546 0.544 -8.672 1.00 97.75 77 ALA A O 1
ATOM 556 N N . VAL A 1 78 ? 12.353 1.337 -9.747 1.00 96.19 78 VAL A N 1
ATOM 557 C CA . VAL A 1 78 ? 12.834 0.027 -10.211 1.00 96.19 78 VAL A CA 1
ATOM 558 C C . VAL A 1 78 ? 13.302 -0.835 -9.037 1.00 96.19 78 VAL A C 1
ATOM 560 O O . VAL A 1 78 ? 12.914 -1.993 -8.940 1.00 96.19 78 VAL A O 1
ATOM 563 N N . GLY A 1 79 ? 14.091 -0.275 -8.115 1.00 95.19 79 GLY A N 1
ATOM 564 C CA . GLY A 1 79 ? 14.673 -1.022 -6.993 1.00 95.19 79 GLY A CA 1
ATOM 565 C C . GLY A 1 79 ? 13.687 -1.499 -5.919 1.00 95.19 79 GLY A C 1
ATOM 566 O O . GLY A 1 79 ? 14.090 -2.242 -5.021 1.00 95.19 79 GLY A O 1
ATOM 567 N N . 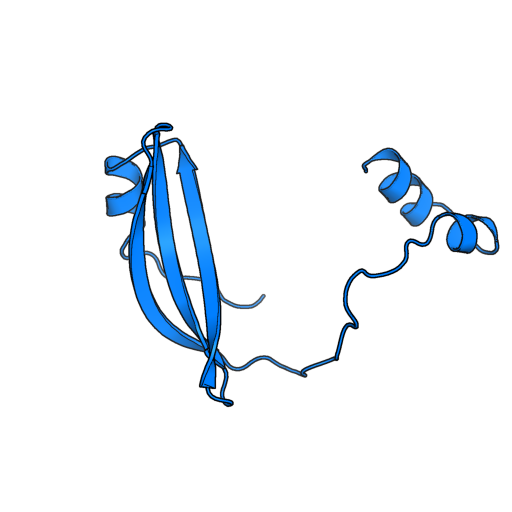VAL A 1 80 ? 12.425 -1.058 -5.962 1.00 95.94 80 VAL A N 1
ATOM 568 C CA . VAL A 1 80 ? 11.366 -1.533 -5.055 1.00 95.94 80 VAL A CA 1
ATOM 569 C C . VAL A 1 80 ? 10.234 -2.284 -5.767 1.00 95.94 80 VAL A C 1
ATOM 571 O O . VAL A 1 80 ? 9.346 -2.790 -5.087 1.00 95.94 80 VAL A O 1
ATOM 574 N N . ALA A 1 81 ? 10.264 -2.389 -7.102 1.00 93.06 81 ALA A N 1
ATOM 575 C CA . ALA A 1 81 ? 9.207 -2.996 -7.923 1.00 93.06 81 ALA A CA 1
ATOM 576 C C . ALA A 1 81 ? 8.901 -4.461 -7.573 1.00 93.06 81 ALA A C 1
ATOM 578 O O . ALA A 1 81 ? 7.751 -4.887 -7.651 1.00 93.06 81 ALA A O 1
ATOM 579 N N . ASP A 1 82 ? 9.920 -5.216 -7.170 1.00 91.31 82 ASP A N 1
ATOM 580 C CA . ASP A 1 82 ? 9.867 -6.648 -6.872 1.00 91.31 82 ASP A CA 1
ATOM 581 C C . ASP A 1 82 ? 9.868 -6.961 -5.366 1.00 91.31 82 ASP A C 1
ATOM 583 O O . ASP A 1 82 ? 9.843 -8.127 -4.961 1.00 91.31 82 ASP A O 1
ATOM 587 N N . ARG A 1 83 ? 9.879 -5.934 -4.506 1.00 91.69 83 ARG A N 1
ATOM 588 C CA . ARG A 1 83 ? 9.903 -6.139 -3.057 1.00 91.69 83 ARG A CA 1
ATOM 589 C C . ARG A 1 83 ? 8.564 -6.654 -2.550 1.00 91.69 83 ARG A C 1
ATOM 591 O O . ARG A 1 83 ? 7.502 -6.115 -2.850 1.00 91.69 83 ARG A O 1
ATOM 598 N N . ALA A 1 84 ? 8.634 -7.662 -1.687 1.00 88.75 84 ALA A N 1
ATOM 599 C CA . ALA A 1 84 ? 7.464 -8.169 -0.988 1.00 88.75 84 ALA A CA 1
ATOM 600 C C . ALA A 1 84 ? 6.881 -7.104 -0.045 1.00 88.75 84 ALA A C 1
ATOM 602 O O . ALA A 1 84 ? 7.593 -6.539 0.790 1.00 88.75 84 ALA A O 1
ATOM 603 N N . VAL A 1 85 ? 5.567 -6.896 -0.128 1.00 87.75 85 VAL A N 1
ATOM 604 C CA . VAL A 1 85 ? 4.821 -6.083 0.837 1.00 87.75 85 VAL A CA 1
ATOM 605 C C . VAL A 1 85 ? 4.490 -6.939 2.052 1.00 87.75 85 VAL A C 1
ATOM 607 O O . VAL A 1 85 ? 3.883 -8.004 1.934 1.00 87.75 85 VAL A O 1
ATOM 610 N N . ARG A 1 86 ? 4.884 -6.471 3.236 1.00 85.38 86 ARG A N 1
ATOM 611 C CA . ARG A 1 86 ? 4.472 -7.074 4.506 1.00 85.38 86 ARG A CA 1
ATOM 612 C C . ARG A 1 86 ? 3.115 -6.490 4.892 1.00 85.38 86 ARG A C 1
ATOM 614 O O . ARG A 1 86 ? 2.984 -5.279 5.042 1.00 85.38 86 ARG A O 1
ATOM 621 N N . LEU A 1 87 ? 2.101 -7.349 4.961 1.00 80.94 87 LEU A N 1
ATOM 622 C CA . LEU A 1 87 ? 0.740 -7.000 5.360 1.00 80.94 87 LEU A CA 1
ATOM 623 C C . LEU A 1 87 ? 0.448 -7.684 6.693 1.00 80.94 87 LEU A C 1
ATOM 625 O O . LEU A 1 87 ? 0.467 -8.913 6.760 1.00 80.94 87 LEU A O 1
ATOM 629 N N . GLY A 1 88 ? 0.155 -6.880 7.713 1.00 76.44 88 GLY A N 1
ATOM 630 C CA . GLY A 1 88 ? 0.013 -7.346 9.092 1.00 76.44 88 GLY A CA 1
ATOM 631 C C . GLY A 1 88 ? 1.352 -7.442 9.832 1.00 76.44 88 GLY A C 1
ATOM 632 O O . GLY A 1 88 ? 2.391 -7.646 9.204 1.00 76.44 88 GLY A O 1
ATOM 633 N N . ASP A 1 89 ? 1.265 -7.285 11.153 1.00 54.75 89 ASP A N 1
ATOM 634 C CA . ASP A 1 89 ? 2.251 -7.659 12.176 1.00 54.75 89 ASP A CA 1
ATOM 635 C C . ASP A 1 89 ? 1.559 -8.616 13.162 1.00 54.75 89 ASP A C 1
ATOM 637 O O . ASP A 1 89 ? 0.349 -8.397 13.429 1.00 54.75 89 ASP A O 1
#

Solvent-accessible surface area (backbone atoms only — not comparable to full-atom values): 5550 Å² total; per-residue (Å²): 109,68,75,56,53,53,46,56,75,73,45,60,69,73,57,30,59,73,64,57,78,82,75,94,62,89,86,72,90,73,74,82,81,58,73,43,84,74,53,65,44,70,39,71,47,97,88,41,26,10,7,30,40,36,36,31,29,37,89,86,67,49,77,48,77,51,74,56,70,43,82,51,19,64,68,34,10,63,76,43,54,83,59,84,81,84,80,83,132

Foldseek 3Di:
DVVLVVQCVPDDDPSVVVSDDDDPDDDDCPDDWDKDWDAKDWDFDPVQKTWIKTWIATPVRDIDIDTDIDHHGPVHSVVHRPPDDDDDD

Radius of gyration: 18.75 Å; Cα contacts (8 Å, |Δi|>4): 123; chains: 1; bounding box: 33×30×45 Å

Nearest PDB structures (foldseek):
  5nwh-assembly1_A  TM=6.635E-01  e=9.481E-02  Homo sapiens
  8wv3-assembly1_D  TM=6.015E-01  e=1.964E-01  Bacillus methanolicus
  8ptt-assembly1_A  TM=6.141E-01  e=1.964E-01  Homo sapiens
  8s4s-assembly1_B  TM=4.899E-01  e=5.513E-01  Enterococcus faecalis
  2n6f-assembly1_A  TM=4.414E-01  e=6.225E-01  Homo sapiens

pLDDT: mean 89.89, std 8.8, range [54.75, 98.19]

Mean predicted aligned error: 8.8 Å